Protein AF-A0A5J4PLC4-F1 (afdb_monome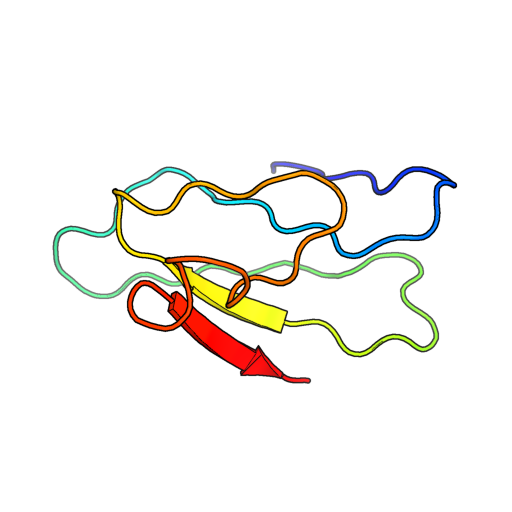r)

pLDDT: mean 87.65, std 6.37, range [66.19, 95.94]

Solvent-accessible surface area (backbone atoms only — not comparable to full-atom values): 5203 Å² total; per-residue (Å²): 131,93,83,84,82,83,70,92,69,87,65,44,80,59,86,86,76,84,76,81,84,85,75,92,86,87,87,86,85,86,81,78,78,94,69,86,84,72,74,53,74,52,69,53,66,46,94,83,58,81,78,57,87,64,29,56,74,50,49,84,85,20,51,90,32,44,49,76,47,80,92

Secondary structure (DSSP, 8-state):
-------SS-S------SS---SS--------TT--S---EEEEE-TT--PPTT--TTTGGGTTTEEEEE-

Structure (mmCIF, N/CA/C/O backbone):
data_AF-A0A5J4PLC4-F1
#
_entry.id   AF-A0A5J4PLC4-F1
#
loop_
_atom_site.group_PDB
_atom_site.id
_atom_site.type_symbol
_atom_site.label_atom_id
_atom_site.label_alt_id
_atom_site.label_comp_id
_atom_site.label_asym_id
_atom_site.label_entity_id
_atom_site.label_seq_id
_atom_site.pdbx_PDB_ins_code
_atom_site.Cartn_x
_atom_site.Cartn_y
_atom_site.Cartn_z
_atom_site.occupancy
_atom_site.B_iso_or_equiv
_atom_site.auth_seq_id
_atom_site.auth_comp_id
_atom_site.auth_asym_id
_atom_site.auth_atom_id
_atom_site.pdbx_PDB_model_num
ATOM 1 N N . GLY A 1 1 ? -13.892 -0.469 -14.275 1.00 71.94 1 GLY A N 1
ATOM 2 C CA . GLY A 1 1 ? -12.971 -0.615 -13.133 1.00 71.94 1 GLY A CA 1
ATOM 3 C C . GLY A 1 1 ? -11.925 0.474 -13.203 1.00 71.94 1 GLY A C 1
ATOM 4 O O . GLY A 1 1 ? -11.701 1.001 -14.287 1.00 71.94 1 GLY A O 1
ATOM 5 N N . THR A 1 2 ? -11.322 0.833 -12.076 1.00 84.38 2 THR A N 1
ATOM 6 C CA . THR A 1 2 ? -10.209 1.791 -12.032 1.00 84.38 2 THR A CA 1
ATOM 7 C C . THR A 1 2 ? -8.982 1.176 -12.704 1.00 84.38 2 THR A C 1
ATOM 9 O O . THR A 1 2 ? -8.595 0.068 -12.345 1.00 84.38 2 THR A O 1
ATOM 12 N N . LYS A 1 3 ? -8.382 1.874 -13.675 1.00 87.75 3 LYS A N 1
ATOM 13 C CA . LYS A 1 3 ? -7.095 1.501 -14.282 1.00 87.75 3 LYS A CA 1
ATOM 14 C C . LYS A 1 3 ? -6.031 2.470 -13.788 1.00 87.75 3 LYS A C 1
ATOM 16 O O . LYS A 1 3 ? -6.237 3.680 -13.832 1.00 87.75 3 LYS A O 1
ATOM 21 N N . ILE A 1 4 ? -4.912 1.932 -13.323 1.00 86.88 4 ILE A N 1
ATOM 22 C CA . ILE A 1 4 ? -3.758 2.708 -12.871 1.00 86.88 4 ILE A CA 1
ATOM 23 C C . ILE A 1 4 ? -2.648 2.481 -13.885 1.00 86.88 4 ILE A C 1
ATOM 25 O O . ILE A 1 4 ? -2.372 1.343 -14.254 1.00 86.88 4 ILE A O 1
ATOM 29 N N . ILE A 1 5 ? -2.060 3.570 -14.375 1.00 87.31 5 ILE A N 1
ATOM 30 C CA . ILE A 1 5 ? -1.018 3.535 -15.399 1.00 87.31 5 ILE A CA 1
ATOM 31 C C . ILE A 1 5 ? 0.261 4.053 -14.755 1.00 87.31 5 ILE A C 1
ATOM 33 O O . ILE A 1 5 ? 0.336 5.220 -14.368 1.00 87.31 5 ILE A O 1
ATOM 37 N N . HIS A 1 6 ? 1.255 3.179 -14.622 1.00 79.62 6 HIS A N 1
ATOM 38 C CA . HIS A 1 6 ? 2.595 3.585 -14.222 1.00 79.62 6 HIS A CA 1
ATOM 39 C C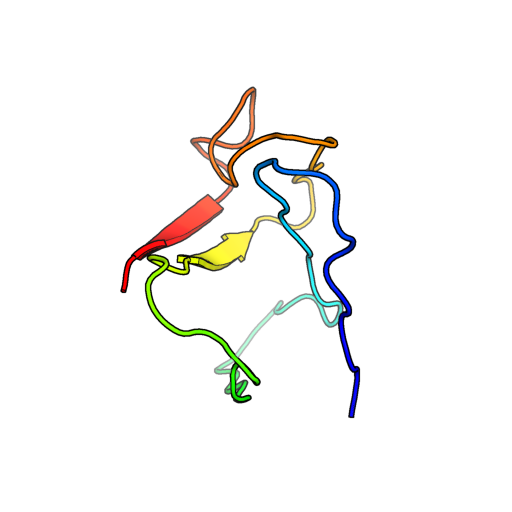 . HIS A 1 6 ? 3.286 4.264 -15.412 1.00 79.62 6 HIS A C 1
ATOM 41 O O . HIS A 1 6 ? 3.222 3.771 -16.536 1.00 79.62 6 HIS A O 1
ATOM 47 N N . THR A 1 7 ? 3.917 5.414 -15.177 1.00 82.44 7 THR A N 1
ATOM 48 C CA . THR A 1 7 ? 4.664 6.132 -16.228 1.00 82.44 7 THR A CA 1
ATOM 49 C C . THR A 1 7 ? 6.052 5.516 -16.440 1.00 82.44 7 THR A C 1
ATOM 51 O O . THR A 1 7 ? 6.460 4.613 -15.717 1.00 82.44 7 THR A O 1
ATOM 54 N N . ASP A 1 8 ? 6.805 5.994 -17.424 1.00 79.06 8 ASP A N 1
ATOM 55 C CA . ASP A 1 8 ? 8.164 5.526 -17.740 1.00 79.06 8 ASP A CA 1
ATOM 56 C C . ASP A 1 8 ? 9.230 5.956 -16.713 1.00 79.06 8 ASP A C 1
ATOM 58 O O . ASP A 1 8 ? 10.389 5.539 -16.779 1.00 79.06 8 ASP A O 1
ATOM 62 N N . LYS A 1 9 ? 8.851 6.775 -15.728 1.00 81.88 9 LYS A N 1
ATOM 63 C CA . LYS A 1 9 ? 9.744 7.188 -14.650 1.00 81.88 9 LYS A CA 1
ATOM 64 C C . LYS A 1 9 ? 9.935 6.053 -13.657 1.00 81.88 9 LYS A C 1
ATOM 66 O O . LYS A 1 9 ? 9.006 5.649 -12.965 1.00 81.88 9 LYS A O 1
ATOM 71 N N . LYS A 1 10 ? 11.175 5.584 -13.544 1.00 80.88 10 LYS A N 1
ATOM 72 C CA . LYS A 1 10 ? 11.573 4.605 -12.534 1.00 80.88 10 LYS A CA 1
ATOM 73 C C . LYS A 1 10 ? 11.398 5.186 -11.126 1.00 80.88 10 LYS A C 1
ATOM 75 O O . LYS A 1 10 ? 11.918 6.263 -10.840 1.00 80.88 10 LYS A O 1
ATOM 80 N N . GLY A 1 11 ? 10.724 4.446 -10.252 1.00 84.69 11 GLY A N 1
ATOM 81 C CA . GLY A 1 11 ? 10.573 4.785 -8.841 1.00 84.69 11 GLY A CA 1
ATOM 82 C C . GLY A 1 11 ? 9.473 3.975 -8.164 1.00 84.69 11 GLY A C 1
ATOM 83 O O . GLY A 1 11 ? 8.617 3.403 -8.837 1.00 84.69 11 GLY A O 1
ATOM 84 N N . CYS A 1 12 ? 9.495 3.930 -6.834 1.00 85.62 12 CYS A N 1
ATOM 85 C CA . CYS A 1 12 ? 8.435 3.279 -6.068 1.00 85.62 12 CYS A CA 1
ATOM 86 C C . CYS A 1 12 ? 7.163 4.138 -6.099 1.00 85.62 12 CYS A C 1
ATOM 88 O O . CYS A 1 12 ? 7.212 5.354 -5.894 1.00 85.62 12 CYS A O 1
ATOM 90 N N . SER A 1 13 ? 6.019 3.512 -6.365 1.00 87.19 13 SER A N 1
ATOM 91 C CA . SER A 1 13 ? 4.725 4.193 -6.425 1.00 87.19 13 SER A CA 1
ATOM 92 C C . SER A 1 13 ? 3.708 3.442 -5.579 1.00 87.19 13 SER A C 1
ATOM 94 O O . SER A 1 13 ? 3.453 2.265 -5.820 1.00 87.19 13 SER A O 1
ATOM 96 N N . THR A 1 14 ? 3.102 4.142 -4.620 1.00 90.69 14 THR A N 1
ATOM 97 C CA . THR A 1 14 ? 2.037 3.606 -3.766 1.00 90.69 14 THR A CA 1
ATOM 98 C C . THR A 1 14 ? 0.750 4.376 -4.025 1.00 90.69 14 THR A C 1
ATOM 100 O O . THR A 1 14 ? 0.747 5.605 -4.068 1.00 90.69 14 THR A O 1
ATOM 103 N N . VAL A 1 15 ? -0.348 3.651 -4.210 1.00 89.25 15 VAL A N 1
ATOM 104 C CA . VAL A 1 15 ? -1.679 4.205 -4.476 1.00 89.25 15 VAL A CA 1
ATOM 105 C C . VAL A 1 15 ? -2.669 3.612 -3.485 1.00 89.25 15 VAL A C 1
ATOM 107 O O . VAL A 1 15 ? -2.632 2.416 -3.203 1.00 89.25 15 VAL A O 1
ATOM 110 N N . VAL A 1 16 ? -3.558 4.451 -2.961 1.00 89.12 16 VAL A N 1
ATOM 111 C CA . VAL A 1 16 ? -4.627 4.035 -2.048 1.00 89.12 16 VAL A CA 1
ATOM 112 C C . VAL A 1 16 ? -5.978 4.089 -2.738 1.00 89.12 16 VAL A C 1
ATOM 114 O O . VAL A 1 16 ? -6.253 4.976 -3.547 1.00 89.12 16 VAL A O 1
ATOM 117 N N . PHE A 1 17 ? -6.834 3.136 -2.387 1.00 84.94 17 PHE A N 1
ATOM 118 C CA . PHE A 1 17 ? -8.216 3.088 -2.838 1.00 84.94 17 PHE A CA 1
ATOM 119 C C . PHE A 1 17 ? -9.142 3.557 -1.716 1.00 84.94 17 PHE A C 1
ATOM 121 O O . PHE A 1 17 ? -8.965 3.186 -0.561 1.00 84.94 17 PHE A O 1
ATOM 128 N N . ASN A 1 18 ? -10.152 4.348 -2.074 1.00 75.44 18 ASN A N 1
ATOM 129 C CA . ASN A 1 18 ? -11.276 4.696 -1.208 1.00 75.44 18 ASN A CA 1
ATOM 130 C C . ASN A 1 18 ? -12.499 3.941 -1.760 1.00 75.44 18 ASN A C 1
ATOM 132 O O . ASN A 1 18 ? -12.919 4.235 -2.882 1.00 75.44 18 ASN A O 1
ATOM 136 N N . PRO A 1 19 ? -12.985 2.893 -1.075 1.00 81.44 19 PRO A N 1
ATOM 137 C CA . PRO A 1 19 ? -13.642 3.061 0.220 1.00 81.44 19 PRO A CA 1
ATOM 138 C C . PRO A 1 19 ? -12.755 2.729 1.423 1.00 81.44 19 PRO A C 1
ATOM 140 O O . PRO A 1 19 ? -12.067 1.711 1.440 1.00 81.44 19 PRO A O 1
ATOM 143 N N . ILE A 1 20 ? -12.844 3.560 2.464 1.00 86.94 20 ILE A N 1
ATOM 144 C CA . ILE A 1 20 ? -12.336 3.231 3.801 1.00 86.94 20 ILE A CA 1
ATOM 145 C C . ILE A 1 20 ? -13.094 2.005 4.320 1.00 86.94 20 ILE A C 1
ATOM 147 O O . ILE A 1 20 ? -14.326 1.984 4.344 1.00 86.94 20 ILE A O 1
ATOM 151 N N . ILE A 1 21 ? -12.352 0.987 4.750 1.00 89.44 21 ILE A N 1
ATOM 152 C CA . ILE A 1 21 ? -12.912 -0.214 5.369 1.00 89.44 21 ILE A CA 1
ATOM 153 C C . ILE A 1 21 ? -13.089 0.078 6.862 1.00 89.44 21 ILE A C 1
ATOM 155 O O . ILE A 1 21 ? -12.121 0.035 7.614 1.00 89.44 21 ILE A O 1
ATOM 159 N N . SER A 1 22 ? -14.308 0.408 7.291 1.00 91.31 22 SER A N 1
ATOM 160 C CA . SER A 1 22 ? -14.608 0.690 8.704 1.00 91.31 22 SER A CA 1
ATOM 161 C C . SER A 1 22 ? -15.086 -0.537 9.484 1.00 91.31 22 SER A C 1
ATOM 163 O O . SER A 1 22 ? -14.875 -0.613 10.690 1.00 91.31 22 SER A O 1
ATOM 165 N N . GLU A 1 23 ? -15.734 -1.493 8.815 1.00 92.62 23 GLU A N 1
ATOM 166 C CA . GLU A 1 23 ? -16.277 -2.709 9.427 1.00 92.62 23 GLU A CA 1
ATOM 167 C C . GLU A 1 23 ? -16.445 -3.846 8.403 1.00 92.62 23 GLU A C 1
ATOM 169 O O . GLU A 1 23 ? -16.507 -3.618 7.193 1.00 92.62 23 GLU A O 1
ATOM 174 N N . GLY A 1 24 ? -16.541 -5.086 8.893 1.00 92.62 24 GLY A N 1
ATOM 175 C CA . GLY A 1 24 ? -16.815 -6.268 8.072 1.00 92.62 24 GLY A CA 1
ATOM 176 C C . GLY A 1 24 ? -15.599 -6.842 7.332 1.00 92.62 24 GLY A C 1
ATOM 177 O O . GLY A 1 24 ? -14.452 -6.651 7.726 1.00 92.62 24 GLY A O 1
ATOM 178 N N . ILE A 1 25 ? -15.868 -7.612 6.271 1.00 91.38 25 ILE A N 1
ATOM 179 C CA . ILE A 1 25 ? -14.857 -8.288 5.443 1.00 91.38 25 ILE A CA 1
ATOM 180 C C . ILE A 1 25 ? -15.000 -7.796 4.005 1.00 91.38 25 ILE A C 1
ATOM 182 O O . ILE A 1 25 ? -16.052 -7.965 3.389 1.00 91.38 25 ILE A O 1
ATOM 186 N N . VAL A 1 26 ? -13.920 -7.246 3.453 1.00 89.62 26 VAL A N 1
ATOM 187 C CA . VAL A 1 26 ? -13.876 -6.728 2.081 1.00 89.62 26 VAL A CA 1
ATOM 188 C C . VAL A 1 26 ? -12.983 -7.610 1.218 1.00 89.62 26 VAL A C 1
ATOM 190 O O . VAL A 1 26 ? -11.947 -8.102 1.660 1.00 89.62 26 VAL A O 1
ATOM 193 N N . ARG A 1 27 ? -13.396 -7.813 -0.036 1.00 89.81 27 ARG A N 1
ATOM 194 C CA . ARG A 1 27 ? -12.602 -8.483 -1.067 1.00 89.81 27 ARG A CA 1
ATOM 195 C C . ARG A 1 27 ? -12.381 -7.514 -2.216 1.00 89.81 27 ARG A C 1
ATOM 197 O O . ARG A 1 27 ? -13.340 -6.954 -2.739 1.00 89.81 27 ARG A O 1
ATOM 204 N N . PHE A 1 28 ? -11.132 -7.356 -2.616 1.00 85.69 28 PHE A N 1
ATOM 205 C CA . PHE A 1 28 ? -10.740 -6.628 -3.814 1.00 85.69 28 PHE A CA 1
ATOM 206 C C . PHE A 1 28 ? -9.871 -7.542 -4.672 1.00 85.69 28 PHE A C 1
ATOM 208 O O . PHE A 1 28 ? -9.201 -8.440 -4.167 1.00 85.69 28 PHE A O 1
ATOM 215 N N . GLY A 1 29 ? -9.941 -7.345 -5.981 1.00 85.88 29 GLY A N 1
ATOM 216 C CA . GLY A 1 29 ? -9.232 -8.159 -6.953 1.00 85.88 29 GLY A CA 1
ATOM 217 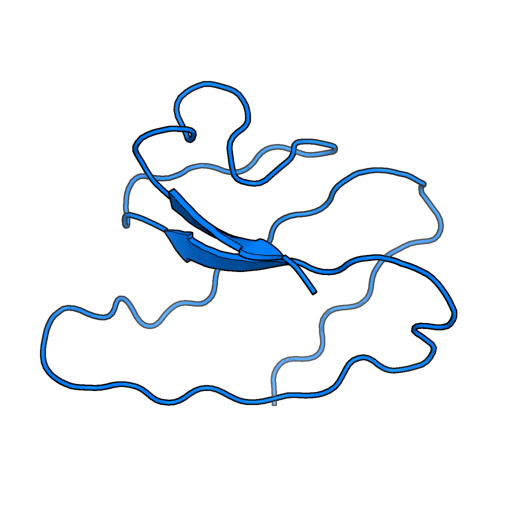C C . GLY A 1 29 ? -8.882 -7.335 -8.180 1.00 85.88 29 GLY A C 1
ATOM 218 O O . GLY A 1 29 ? -9.488 -6.296 -8.444 1.00 85.88 29 GLY A O 1
ATOM 219 N N . GLY A 1 30 ? -7.890 -7.811 -8.916 1.00 86.94 30 GLY A N 1
ATOM 220 C CA . GLY A 1 30 ? -7.365 -7.166 -10.106 1.00 86.94 30 GLY A CA 1
ATOM 221 C C . GLY A 1 30 ? -6.272 -8.024 -10.725 1.00 86.94 30 GLY A C 1
ATOM 222 O O . GLY A 1 30 ? -6.030 -9.149 -10.290 1.00 86.94 30 GLY A O 1
ATOM 223 N N . PHE A 1 31 ? -5.627 -7.484 -11.746 1.00 87.25 31 PHE A N 1
ATOM 224 C CA . PHE A 1 31 ? -4.496 -8.104 -12.415 1.00 87.25 31 PHE A CA 1
ATOM 225 C C . PHE A 1 31 ? -3.506 -7.012 -12.812 1.00 87.25 31 PHE A C 1
ATOM 227 O O . PHE A 1 31 ? -3.900 -5.872 -13.063 1.00 87.25 31 PHE A O 1
ATOM 234 N N . PHE A 1 32 ? -2.226 -7.364 -12.844 1.00 86.25 32 PHE A N 1
ATOM 235 C CA . PHE A 1 32 ? -1.178 -6.500 -13.367 1.00 86.25 32 PHE A CA 1
ATOM 236 C C . PHE A 1 32 ? -0.969 -6.856 -14.843 1.00 86.25 32 PHE A C 1
ATOM 238 O O . PHE A 1 32 ? -0.662 -8.002 -15.166 1.00 86.25 32 PHE A O 1
ATOM 245 N N . GLU A 1 33 ? -1.191 -5.896 -15.739 1.00 88.06 33 GLU A N 1
ATOM 246 C CA . GLU A 1 33 ? -0.869 -6.028 -17.167 1.00 88.06 33 GLU A CA 1
ATOM 247 C C . GLU A 1 33 ? 0.629 -5.756 -17.375 1.00 88.06 33 GLU A C 1
ATOM 249 O O . GLU A 1 33 ? 1.177 -4.862 -16.731 1.00 88.06 33 GLU A O 1
ATOM 254 N N . ASP A 1 34 ? 1.279 -6.518 -18.261 1.00 84.94 34 ASP A N 1
ATOM 255 C CA . ASP A 1 34 ? 2.679 -6.318 -18.680 1.00 84.94 34 ASP A CA 1
ATOM 256 C C . ASP A 1 34 ? 3.696 -6.232 -17.523 1.00 84.94 34 ASP A C 1
ATOM 258 O O . ASP A 1 34 ? 4.684 -5.498 -17.562 1.00 84.94 34 ASP A O 1
ATOM 262 N N . HIS A 1 35 ? 3.456 -7.012 -16.471 1.00 78.38 35 HIS A N 1
ATOM 263 C CA . HIS A 1 35 ? 4.269 -7.040 -15.262 1.00 78.38 35 HIS A CA 1
ATOM 264 C C . HIS A 1 35 ? 5.247 -8.216 -15.296 1.00 78.38 35 HIS A C 1
ATOM 266 O O . HIS A 1 35 ? 4.972 -9.277 -14.740 1.00 78.38 35 HIS A O 1
ATOM 272 N N . SER A 1 36 ? 6.355 -8.050 -16.026 1.00 73.25 36 SER A N 1
ATOM 273 C CA . SER A 1 36 ? 7.226 -9.179 -16.366 1.00 73.25 36 SER A CA 1
ATOM 274 C C . SER A 1 36 ? 8.102 -9.681 -15.214 1.00 73.25 36 SER A C 1
ATOM 276 O O . SER A 1 36 ? 8.310 -10.883 -15.147 1.00 73.25 36 SER A O 1
ATOM 278 N N . ASP A 1 37 ? 8.601 -8.818 -14.313 1.00 66.19 37 ASP A N 1
ATOM 279 C CA . ASP A 1 37 ? 9.706 -9.204 -13.403 1.00 66.19 37 ASP A CA 1
ATOM 280 C C . ASP A 1 37 ? 9.811 -8.406 -12.086 1.00 66.19 37 ASP A C 1
ATOM 282 O O . ASP A 1 37 ? 10.874 -8.379 -11.461 1.00 66.19 37 ASP A O 1
ATOM 286 N N . LEU A 1 38 ? 8.765 -7.702 -11.646 1.00 67.50 38 LEU A N 1
ATOM 287 C CA . LEU A 1 38 ? 8.854 -6.907 -10.415 1.00 67.50 38 LEU A CA 1
ATOM 288 C C . LEU A 1 38 ? 8.064 -7.548 -9.280 1.00 67.50 38 LEU A C 1
ATOM 290 O O . LEU A 1 38 ? 6.964 -8.046 -9.469 1.00 67.50 38 LEU A O 1
ATOM 294 N N . SER A 1 39 ? 8.629 -7.507 -8.079 1.00 78.88 39 SER A N 1
ATOM 295 C CA . SER A 1 39 ? 7.860 -7.735 -6.864 1.00 78.88 39 SER A CA 1
ATOM 296 C C . SER A 1 39 ? 6.815 -6.629 -6.750 1.00 78.88 39 SER A C 1
ATOM 298 O O . SER A 1 39 ? 7.141 -5.446 -6.893 1.00 78.88 39 SER A O 1
ATOM 300 N N . PHE A 1 40 ? 5.566 -6.993 -6.491 1.00 86.00 40 PHE A N 1
ATOM 301 C CA . PHE A 1 40 ? 4.523 -6.029 -6.161 1.00 86.00 40 PHE A CA 1
ATOM 302 C C . PHE A 1 40 ? 4.100 -6.199 -4.708 1.00 86.00 40 PHE A C 1
ATOM 304 O O . PHE A 1 40 ? 4.248 -7.262 -4.104 1.00 86.00 40 PHE A O 1
ATOM 311 N N . ILE A 1 41 ? 3.575 -5.116 -4.143 1.00 89.75 41 ILE A N 1
ATOM 312 C CA . ILE A 1 41 ? 3.101 -5.075 -2.767 1.00 89.75 41 ILE A CA 1
ATOM 313 C C . ILE A 1 41 ? 1.610 -4.784 -2.783 1.00 89.75 41 ILE A C 1
ATOM 315 O O . ILE A 1 41 ? 1.145 -3.873 -3.470 1.00 89.75 41 ILE A O 1
ATOM 319 N N . ILE A 1 42 ? 0.869 -5.548 -1.992 1.00 91.12 42 ILE A N 1
ATOM 320 C CA . ILE A 1 42 ? -0.540 -5.301 -1.713 1.00 91.12 42 ILE A CA 1
ATOM 321 C C . ILE A 1 42 ? -0.735 -5.220 -0.204 1.00 91.12 42 ILE A C 1
ATOM 323 O O . ILE A 1 42 ? -0.096 -5.948 0.553 1.00 91.12 42 ILE A O 1
ATOM 327 N N . GLY A 1 43 ? -1.590 -4.316 0.259 1.00 92.25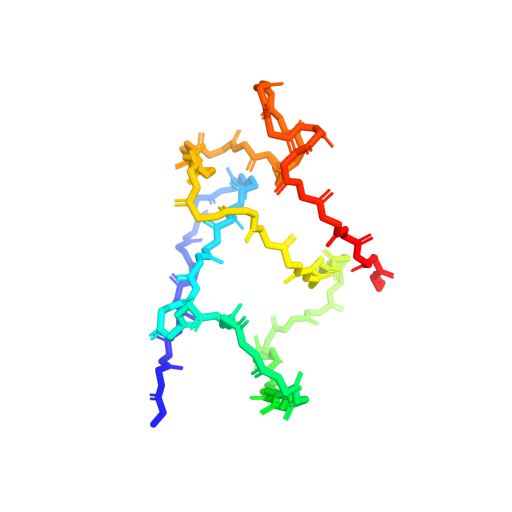 43 GLY A N 1
ATOM 328 C CA . GLY A 1 43 ? -1.692 -4.053 1.686 1.00 92.25 43 GLY A CA 1
ATOM 329 C C . GLY A 1 43 ? -2.899 -3.226 2.080 1.00 92.25 43 GLY A C 1
ATOM 330 O O . GLY A 1 43 ? -3.722 -2.849 1.245 1.00 92.25 43 GLY A O 1
ATOM 331 N N . ILE A 1 44 ? -2.981 -2.953 3.378 1.00 92.94 44 ILE A N 1
ATOM 332 C CA . ILE A 1 44 ? -3.969 -2.065 3.989 1.00 92.94 44 ILE A CA 1
ATOM 333 C C . ILE A 1 44 ? -3.204 -0.910 4.627 1.00 92.94 44 ILE A C 1
ATOM 335 O O . ILE A 1 44 ? -2.187 -1.127 5.288 1.00 92.94 44 ILE A O 1
ATOM 339 N N . ALA A 1 45 ? -3.694 0.307 4.419 1.00 94.00 45 ALA A N 1
ATOM 340 C CA . ALA A 1 45 ? -3.158 1.513 5.025 1.00 94.00 45 ALA A CA 1
ATOM 341 C C . ALA A 1 45 ? -4.196 2.125 5.968 1.00 94.00 45 ALA A C 1
ATOM 343 O O . ALA A 1 45 ? -5.394 2.104 5.675 1.00 94.00 45 ALA A O 1
ATOM 344 N N . ASP A 1 46 ? -3.731 2.685 7.081 1.00 94.56 46 ASP A N 1
ATOM 345 C CA . ASP A 1 46 ? -4.547 3.546 7.925 1.00 94.56 46 ASP A CA 1
ATOM 346 C C . ASP A 1 46 ? -5.044 4.759 7.125 1.00 94.56 46 ASP A C 1
ATOM 348 O O . ASP A 1 46 ? -4.354 5.276 6.242 1.00 94.56 46 ASP A O 1
ATOM 352 N N . SER A 1 47 ? -6.238 5.246 7.460 1.00 92.44 47 SER A N 1
ATOM 353 C CA . SER A 1 47 ? -6.865 6.377 6.764 1.00 92.44 47 SER A CA 1
ATOM 354 C C . SER A 1 47 ? -6.056 7.684 6.823 1.00 92.44 47 SER A C 1
ATOM 356 O O . SER A 1 47 ? -6.269 8.565 5.993 1.00 92.44 47 SER A O 1
ATOM 358 N N . SER A 1 48 ? -5.121 7.811 7.774 1.00 92.75 48 SER A N 1
ATOM 359 C CA . SER A 1 48 ? -4.220 8.960 7.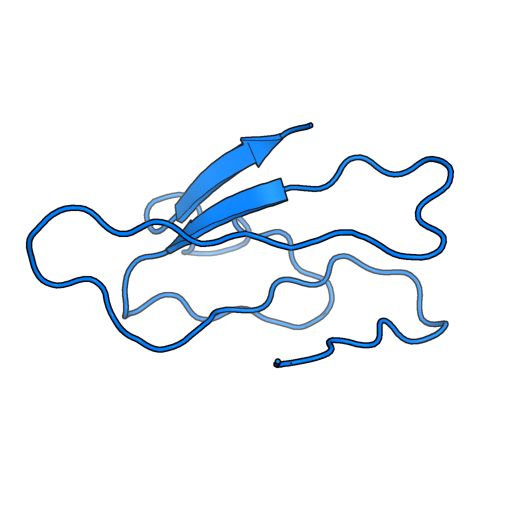919 1.00 92.75 48 SER A CA 1
ATOM 360 C C . SER A 1 48 ? -2.886 8.823 7.170 1.00 92.75 48 SER A C 1
ATOM 362 O O . SER A 1 48 ? -2.054 9.732 7.240 1.00 92.75 48 SER A O 1
ATOM 364 N N . ALA A 1 49 ? -2.634 7.702 6.486 1.00 94.00 49 ALA A N 1
ATOM 365 C CA . ALA A 1 49 ? -1.400 7.499 5.734 1.00 94.00 49 ALA A CA 1
ATOM 366 C C . ALA A 1 49 ? -1.327 8.439 4.520 1.00 94.00 49 ALA A C 1
ATOM 368 O O . ALA A 1 49 ? -2.286 8.587 3.760 1.00 94.00 49 ALA A O 1
ATOM 369 N N . VAL A 1 50 ? -0.162 9.056 4.316 1.00 91.88 50 VAL A N 1
ATOM 370 C CA . VAL A 1 50 ? 0.101 9.952 3.181 1.00 91.88 50 VAL A CA 1
ATOM 371 C C . VAL A 1 50 ? 1.296 9.409 2.414 1.00 91.88 50 VAL A C 1
ATOM 373 O O . VAL A 1 50 ? 2.379 9.252 2.976 1.00 91.88 50 VAL A O 1
ATOM 376 N N . PHE A 1 51 ? 1.108 9.123 1.127 1.00 91.31 51 PHE A N 1
ATOM 377 C CA . PHE A 1 51 ? 2.142 8.541 0.273 1.00 91.31 51 PHE A CA 1
ATOM 378 C C . PHE A 1 51 ? 2.738 9.602 -0.648 1.00 91.31 51 PHE A C 1
ATOM 380 O O . PHE A 1 51 ? 2.023 10.284 -1.383 1.00 91.31 51 PHE A O 1
ATOM 387 N N . GLY A 1 52 ? 4.060 9.747 -0.585 1.00 88.81 52 GLY A N 1
ATOM 388 C CA . GLY A 1 52 ? 4.823 10.635 -1.456 1.00 88.81 52 GLY A CA 1
ATOM 389 C C . GLY A 1 52 ? 5.243 9.961 -2.763 1.00 88.81 52 GLY A C 1
ATOM 390 O O . GLY A 1 52 ? 5.177 8.743 -2.917 1.00 88.81 52 GLY A O 1
ATOM 391 N N . SER A 1 53 ? 5.730 10.764 -3.708 1.00 87.44 53 SER A N 1
ATOM 392 C CA . SER A 1 53 ? 6.348 10.257 -4.935 1.00 87.44 53 SER A CA 1
ATOM 393 C C . SER A 1 53 ? 7.673 9.552 -4.638 1.00 87.44 53 SER A C 1
ATOM 395 O O . SER A 1 53 ? 8.489 10.104 -3.898 1.00 87.44 53 SER A O 1
ATOM 397 N N . ASN A 1 54 ? 7.936 8.416 -5.295 1.00 89.25 54 ASN A N 1
ATOM 398 C CA . ASN A 1 54 ? 9.183 7.658 -5.149 1.00 89.25 54 ASN A CA 1
ATOM 399 C C . ASN A 1 54 ? 9.453 7.226 -3.696 1.00 89.25 54 ASN A C 1
ATOM 401 O O . ASN A 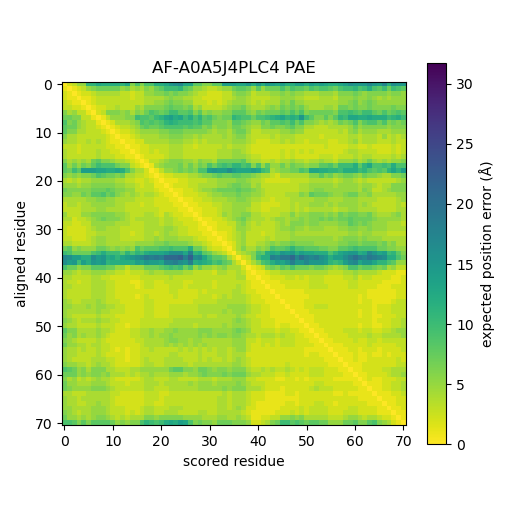1 54 ? 10.566 7.369 -3.190 1.00 89.25 54 ASN A O 1
ATOM 405 N N . GLN A 1 55 ? 8.405 6.766 -3.015 1.00 90.62 55 GLN A N 1
ATOM 406 C CA . GLN A 1 55 ? 8.449 6.263 -1.645 1.00 90.62 55 GLN A CA 1
ATOM 407 C C . GLN A 1 55 ? 7.748 4.907 -1.584 1.00 90.62 55 GLN A C 1
ATOM 409 O O . GLN A 1 55 ? 6.701 4.704 -2.210 1.00 90.62 55 GLN A O 1
ATOM 414 N N . ASP A 1 56 ? 8.327 3.994 -0.813 1.00 91.88 56 ASP A N 1
ATOM 415 C CA . ASP A 1 56 ? 7.701 2.714 -0.505 1.00 91.88 56 ASP A CA 1
ATOM 416 C C . ASP A 1 56 ? 6.518 2.905 0.456 1.00 91.88 56 ASP A C 1
ATOM 418 O O . ASP A 1 56 ? 6.464 3.911 1.175 1.00 91.88 56 ASP A O 1
ATOM 422 N N . PRO A 1 57 ? 5.593 1.933 0.538 1.00 93.75 57 PRO A N 1
ATOM 423 C CA . PRO A 1 57 ? 4.447 2.015 1.439 1.00 93.75 57 PRO A CA 1
ATOM 424 C C . PRO A 1 57 ? 4.822 2.245 2.913 1.00 93.75 57 PRO A C 1
ATOM 426 O O . PRO A 1 57 ? 4.087 2.915 3.628 1.00 93.75 57 PRO A O 1
ATOM 429 N N . TRP A 1 58 ? 5.977 1.745 3.362 1.00 93.44 58 TRP A N 1
ATOM 430 C CA . TRP A 1 58 ? 6.468 1.892 4.741 1.00 93.44 58 TRP A CA 1
ATOM 431 C C . TRP A 1 58 ? 7.409 3.089 4.946 1.00 93.44 58 TRP A C 1
ATOM 433 O O . TRP A 1 58 ? 7.9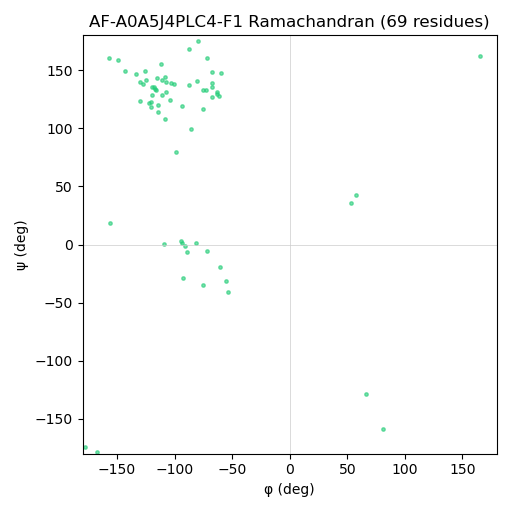33 3.288 6.038 1.00 93.44 58 TRP A O 1
ATOM 443 N N . SER A 1 59 ? 7.674 3.894 3.914 1.00 93.94 59 SER A N 1
ATOM 444 C CA . SER A 1 59 ? 8.609 5.016 4.045 1.00 93.94 59 SER A CA 1
ATOM 445 C C . SER A 1 59 ? 8.078 6.120 4.971 1.00 93.94 59 SER A C 1
ATOM 447 O O . SER A 1 59 ? 6.877 6.393 5.031 1.00 93.94 59 SER A O 1
ATOM 449 N N . GLY A 1 60 ? 8.990 6.808 5.665 1.00 90.00 60 GLY A N 1
ATOM 450 C CA . GLY A 1 60 ? 8.658 7.922 6.556 1.00 90.00 60 GLY A CA 1
ATOM 451 C C . GLY A 1 60 ? 7.848 7.478 7.776 1.00 90.00 60 GLY A C 1
ATOM 452 O O . GLY A 1 60 ? 8.227 6.549 8.480 1.00 90.00 60 GLY A O 1
ATOM 453 N N . GLU A 1 61 ? 6.726 8.149 8.036 1.00 92.69 61 GLU A N 1
ATOM 454 C CA . GLU A 1 61 ? 5.834 7.839 9.166 1.00 92.69 61 GLU A CA 1
ATOM 455 C C . GLU A 1 61 ? 4.868 6.672 8.889 1.00 92.69 61 GLU A C 1
ATOM 457 O O . GLU A 1 61 ? 4.027 6.357 9.735 1.00 92.69 61 GLU A O 1
ATOM 462 N N . ASN A 1 62 ? 4.939 6.048 7.706 1.00 95.12 62 ASN A N 1
ATOM 463 C CA . ASN A 1 62 ? 3.974 5.030 7.286 1.00 95.12 62 ASN A CA 1
ATOM 464 C C . ASN A 1 62 ? 4.342 3.597 7.699 1.00 95.12 62 ASN A C 1
ATOM 466 O O . ASN A 1 62 ? 3.515 2.699 7.536 1.00 95.12 62 ASN A O 1
ATOM 470 N N . ASP A 1 63 ? 5.528 3.382 8.273 1.00 93.94 63 ASP A N 1
ATOM 471 C CA . ASP A 1 63 ? 5.979 2.072 8.769 1.00 93.94 63 ASP A CA 1
ATOM 472 C C . ASP A 1 63 ? 4.967 1.442 9.746 1.00 93.94 63 ASP A C 1
ATOM 474 O O . ASP A 1 63 ? 4.600 0.281 9.619 1.00 93.94 63 ASP A O 1
ATOM 478 N N . ASN A 1 64 ? 4.389 2.255 10.640 1.00 94.75 64 ASN A N 1
ATOM 479 C CA . ASN A 1 64 ? 3.355 1.820 11.590 1.00 94.75 64 ASN A CA 1
ATOM 480 C C . ASN A 1 64 ? 1.915 2.061 11.105 1.00 94.75 64 ASN A C 1
ATOM 482 O O . ASN A 1 64 ? 0.966 1.830 11.853 1.00 94.75 64 ASN A O 1
ATOM 486 N N . LYS A 1 65 ? 1.734 2.574 9.883 1.00 95.94 65 LYS A N 1
ATOM 487 C CA . LYS A 1 65 ? 0.415 2.890 9.303 1.00 95.94 65 LYS A CA 1
ATOM 488 C C . LYS A 1 65 ? 0.030 1.942 8.176 1.00 95.94 65 LYS A C 1
ATOM 490 O O . LYS A 1 65 ? -1.034 2.114 7.587 1.00 95.94 65 LYS A O 1
ATOM 495 N N . THR A 1 66 ? 0.875 0.971 7.843 1.00 95.25 66 THR A N 1
ATOM 496 C CA . THR A 1 66 ? 0.628 0.047 6.739 1.00 95.25 66 THR A CA 1
ATOM 497 C C . THR A 1 66 ? 0.906 -1.392 7.142 1.00 95.25 66 THR A C 1
ATOM 499 O O . THR A 1 66 ? 1.789 -1.680 7.941 1.00 95.25 66 THR A O 1
ATOM 502 N N . VAL A 1 67 ? 0.140 -2.314 6.566 1.00 94.44 67 VAL A N 1
ATOM 503 C CA . VAL A 1 67 ? 0.433 -3.748 6.586 1.00 94.44 67 VAL A CA 1
ATOM 504 C C . VAL A 1 67 ? 0.558 -4.192 5.140 1.00 94.44 67 VAL A C 1
ATOM 506 O O . VAL A 1 67 ? -0.399 -4.074 4.375 1.00 94.44 67 VAL A O 1
ATOM 509 N N . CYS A 1 68 ? 1.741 -4.677 4.771 1.00 92.75 68 CYS A N 1
ATOM 510 C CA . CYS A 1 68 ? 2.116 -4.962 3.392 1.00 92.75 68 CYS A CA 1
ATOM 511 C C . CYS A 1 68 ? 2.457 -6.442 3.203 1.00 92.75 68 CYS A C 1
ATOM 513 O O . 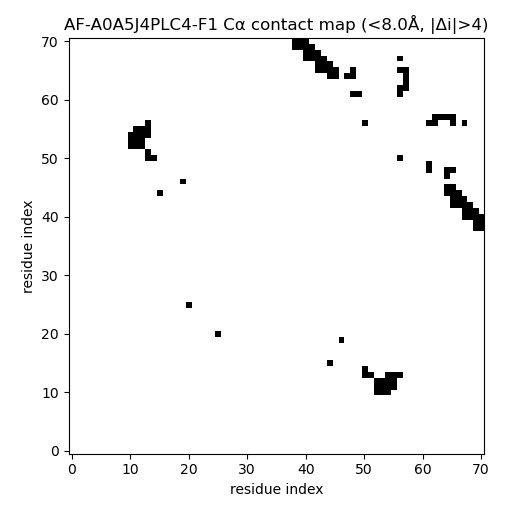CYS A 1 68 ? 3.200 -7.022 3.993 1.00 92.75 68 CYS A O 1
ATOM 515 N N . TYR A 1 69 ? 1.958 -7.027 2.119 1.00 90.69 69 TYR A N 1
ATOM 516 C CA . TYR A 1 69 ? 2.282 -8.374 1.667 1.00 90.69 69 TYR A CA 1
ATOM 517 C C . TYR A 1 69 ? 3.025 -8.277 0.335 1.00 90.69 69 TYR A C 1
ATOM 519 O O . TYR A 1 69 ? 2.504 -7.718 -0.633 1.00 90.69 69 TYR A O 1
ATOM 527 N N . LEU A 1 70 ? 4.251 -8.797 0.317 1.00 88.00 70 LEU A N 1
ATOM 528 C CA . LEU A 1 70 ? 5.120 -8.861 -0.857 1.00 88.00 70 LEU A CA 1
ATOM 529 C C . LEU A 1 70 ? 4.831 -10.140 -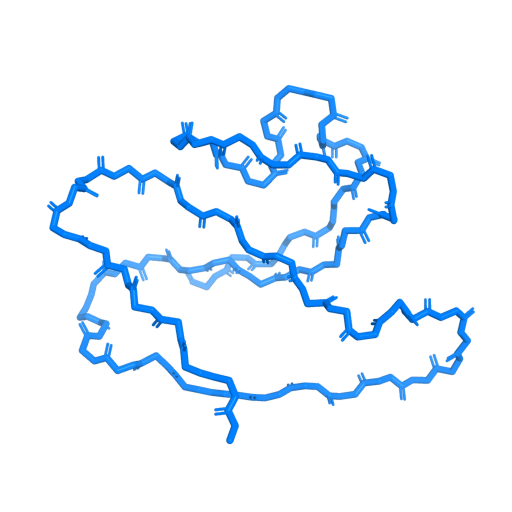1.652 1.00 88.00 70 LEU A C 1
ATOM 531 O O . LEU A 1 70 ? 4.694 -11.207 -1.049 1.00 88.00 70 LEU A O 1
ATOM 535 N N . SER A 1 71 ? 4.777 -10.024 -2.979 1.00 84.06 71 SER A N 1
ATOM 536 C CA . SER A 1 71 ? 4.753 -11.159 -3.909 1.00 84.06 71 SER A CA 1
ATOM 537 C C . SER A 1 71 ? 6.058 -11.316 -4.676 1.00 84.06 71 SER A C 1
ATOM 539 O O . SER A 1 71 ? 6.774 -10.308 -4.876 1.00 84.06 71 SER A O 1
#

Foldseek 3Di:
DDDDDDDPDDADDDDDDDDDCPDDDDDDDDDDPPPDDDKDKDWDFAPPDDDDTRDHCCPDVRVVGIDIDID

Sequence (71 aa):
GTKIIHTDKKGCSTVVFNPIISEGIVRFGGFFEDHSDLSFIIGIADSSAVFGSNQDPWSGENDNKTVCYLS

Mean predicted aligned error: 4.41 Å

Organism: NCBI:txid222440

Radius of gyration: 12.95 Å; Cα contacts (8 Å, |Δi|>4): 57; chains: 1; bounding box: 28×22×30 Å